Protein AF-A0A375G0P9-F1 (afdb_monomer_lite)

Secondary structure (DSSP, 8-state):
-----------------S-HHHHHHHHTT-------TTTSPPPHHHHHHHHHHTT--HHHHHTT-HHHHTTT----

Foldseek 3Di:
DDDDDDDPDDPPPPPPDPPVVCVVCVVVVHDDDDDPCVVDNDDPVVVVVVCVVVVHDPDVVVPPDVVCVVVVPDDD

Structure (mmCIF, N/CA/C/O backbone):
data_AF-A0A375G0P9-F1
#
_entry.id   AF-A0A375G0P9-F1
#
loop_
_atom_site.group_PDB
_atom_site.id
_atom_site.type_symbol
_atom_site.label_atom_id
_atom_site.label_alt_id
_atom_site.label_comp_id
_atom_site.label_asym_id
_atom_site.label_entity_id
_atom_site.label_seq_id
_atom_site.pdbx_PDB_ins_code
_atom_site.Cartn_x
_atom_site.Cartn_y
_atom_site.Cartn_z
_atom_site.occupancy
_atom_site.B_iso_or_equiv
_atom_site.auth_seq_id
_atom_site.auth_comp_id
_atom_site.auth_asym_id
_atom_site.auth_atom_id
_atom_site.pdbx_PDB_model_num
ATOM 1 N N . MET A 1 1 ? 38.328 -12.565 38.324 1.00 38.53 1 MET A N 1
ATOM 2 C CA . MET A 1 1 ? 37.657 -11.260 38.123 1.00 38.53 1 MET A CA 1
ATOM 3 C C . MET A 1 1 ? 36.834 -11.335 36.843 1.00 38.53 1 MET A C 1
ATOM 5 O O . MET A 1 1 ? 37.311 -11.880 35.861 1.00 38.53 1 MET A O 1
ATOM 9 N N . ARG A 1 2 ? 35.578 -10.878 36.920 1.00 39.78 2 ARG A N 1
ATOM 10 C CA . ARG A 1 2 ? 34.545 -10.824 35.863 1.00 39.78 2 ARG A CA 1
ATOM 11 C C . ARG A 1 2 ? 35.082 -10.036 34.644 1.00 39.78 2 ARG A C 1
ATOM 13 O O . ARG A 1 2 ? 35.867 -9.120 34.850 1.00 39.78 2 ARG A O 1
ATOM 20 N N . LYS A 1 3 ? 34.688 -10.291 33.392 1.00 41.09 3 LYS A N 1
ATOM 21 C CA . LYS A 1 3 ? 33.312 -10.210 32.878 1.00 41.09 3 LYS A CA 1
ATOM 22 C C . LYS A 1 3 ? 33.118 -11.084 31.628 1.00 41.09 3 LYS A C 1
ATOM 24 O O . LYS A 1 3 ? 33.920 -11.053 30.703 1.00 41.09 3 LYS A O 1
ATOM 29 N N . HIS A 1 4 ? 31.993 -11.795 31.630 1.00 48.31 4 HIS A N 1
ATOM 30 C CA . HIS A 1 4 ? 31.218 -12.182 30.453 1.00 48.31 4 HIS A CA 1
ATOM 31 C C . HIS A 1 4 ? 31.081 -11.015 29.473 1.00 48.31 4 HIS A C 1
ATOM 33 O O . HIS A 1 4 ? 31.045 -9.885 29.944 1.00 48.31 4 HIS A O 1
ATOM 39 N N . ASN A 1 5 ? 30.978 -11.307 28.172 1.00 40.75 5 ASN A N 1
ATOM 40 C CA . ASN A 1 5 ? 30.158 -10.616 27.162 1.00 40.75 5 ASN A CA 1
ATOM 41 C C . ASN A 1 5 ? 30.342 -11.397 25.846 1.00 40.75 5 ASN A C 1
ATOM 43 O O . ASN A 1 5 ? 31.386 -11.332 25.215 1.00 40.75 5 ASN A O 1
ATOM 47 N N . ALA A 1 6 ? 29.487 -12.379 25.585 1.00 43.97 6 ALA A N 1
ATOM 48 C CA . ALA A 1 6 ? 28.220 -12.191 24.881 1.00 43.97 6 ALA A CA 1
ATOM 49 C C . ALA A 1 6 ? 28.409 -12.297 23.361 1.00 43.97 6 ALA A C 1
ATOM 51 O O . ALA A 1 6 ? 28.915 -11.397 22.707 1.00 43.97 6 ALA A O 1
ATOM 52 N N . CYS A 1 7 ? 27.918 -13.421 22.841 1.00 37.66 7 CYS A N 1
ATOM 53 C CA . CYS A 1 7 ? 27.129 -13.460 21.620 1.00 37.66 7 CYS A CA 1
ATOM 54 C C . CYS A 1 7 ? 27.794 -12.860 20.372 1.00 37.66 7 CYS A C 1
ATOM 56 O O . CYS A 1 7 ? 27.512 -11.733 19.980 1.00 37.66 7 CYS A O 1
ATOM 58 N N . HIS A 1 8 ? 28.516 -13.707 19.638 1.00 40.91 8 HIS A N 1
ATOM 59 C CA . HIS A 1 8 ? 28.746 -13.575 18.191 1.00 40.91 8 HIS A CA 1
ATOM 60 C C . HIS A 1 8 ? 27.425 -13.774 17.398 1.00 40.91 8 HIS A C 1
ATOM 62 O O . HIS A 1 8 ? 27.357 -14.508 16.414 1.00 40.91 8 HIS A O 1
ATOM 68 N N . HIS A 1 9 ? 26.324 -13.185 17.873 1.00 44.47 9 HIS A N 1
ATOM 69 C CA . HIS A 1 9 ? 25.004 -13.320 17.278 1.00 44.47 9 HIS A CA 1
ATOM 70 C C . HIS A 1 9 ? 24.843 -12.257 16.195 1.00 44.47 9 HI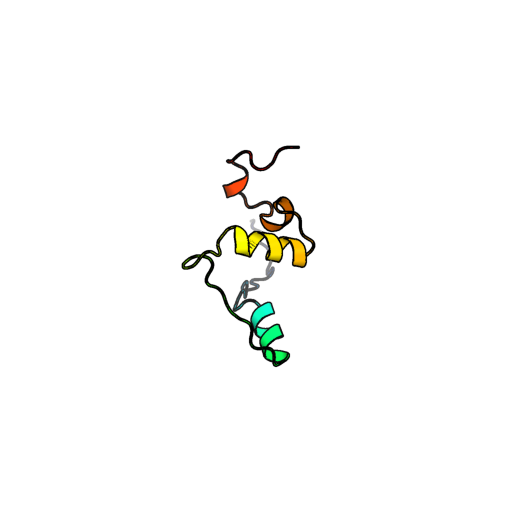S A C 1
ATOM 72 O O . HIS A 1 9 ? 24.521 -11.108 16.476 1.00 44.47 9 HIS A O 1
ATOM 78 N N . LEU A 1 10 ? 25.070 -12.691 14.957 1.00 45.03 10 LEU A N 1
ATOM 79 C CA . LEU A 1 10 ? 24.406 -12.172 13.767 1.00 45.03 10 LEU A CA 1
ATOM 80 C C . LEU A 1 10 ? 24.472 -10.646 13.605 1.00 45.03 10 LEU A C 1
ATOM 82 O O . LEU A 1 10 ? 23.461 -9.948 13.683 1.00 45.03 10 LEU A O 1
ATOM 86 N N . SER A 1 11 ? 25.637 -10.148 13.193 1.00 51.38 11 SER A N 1
ATOM 87 C CA . SER A 1 11 ? 25.672 -8.997 12.286 1.00 51.38 11 SER A CA 1
ATOM 88 C C . SER A 1 11 ? 25.084 -9.434 10.942 1.00 51.38 11 SER A C 1
ATOM 90 O O . SER A 1 11 ? 25.809 -9.622 9.971 1.00 51.38 11 SER A O 1
ATOM 92 N N . GLN A 1 12 ? 23.774 -9.680 10.887 1.00 51.66 12 GLN A N 1
ATOM 93 C CA . GLN A 1 12 ? 23.081 -9.741 9.612 1.00 51.66 12 GLN A CA 1
ATOM 94 C C . GLN A 1 12 ? 22.857 -8.293 9.181 1.00 51.66 12 GLN A C 1
ATOM 96 O O . GLN A 1 12 ? 22.069 -7.591 9.827 1.00 51.66 12 GLN A O 1
ATOM 101 N N . PRO A 1 13 ? 23.550 -7.806 8.134 1.00 45.50 13 PRO A N 1
ATOM 102 C CA . PRO A 1 13 ? 23.194 -6.526 7.560 1.00 45.50 13 PRO A CA 1
ATOM 103 C C . PRO A 1 13 ? 21.750 -6.685 7.100 1.00 45.50 13 PRO A C 1
ATOM 105 O O . PRO A 1 13 ? 21.424 -7.623 6.371 1.00 45.50 13 PRO A O 1
ATOM 108 N N . ARG A 1 14 ? 20.847 -5.832 7.592 1.00 46.84 14 ARG A N 1
ATOM 109 C CA . ARG A 1 14 ? 19.479 -5.807 7.078 1.00 46.84 14 ARG A CA 1
ATOM 110 C C . ARG A 1 14 ? 19.544 -5.279 5.656 1.00 46.84 14 ARG A C 1
ATOM 112 O O . ARG A 1 14 ? 19.376 -4.089 5.424 1.00 46.84 14 ARG A O 1
ATOM 119 N N . MET A 1 15 ? 19.815 -6.185 4.732 1.00 43.19 15 MET A N 1
ATOM 120 C CA . MET A 1 15 ? 19.772 -5.964 3.307 1.00 43.19 15 MET A CA 1
ATOM 121 C C . MET A 1 15 ? 18.301 -5.810 2.944 1.00 43.19 15 MET A C 1
ATOM 123 O O . MET A 1 15 ? 17.577 -6.778 2.726 1.00 43.19 15 MET A O 1
ATOM 127 N N . ARG A 1 16 ? 17.820 -4.571 3.001 1.00 54.00 16 ARG A N 1
ATOM 128 C CA . ARG A 1 16 ? 16.551 -4.188 2.392 1.00 54.00 16 ARG A CA 1
ATOM 129 C C . ARG A 1 16 ? 16.889 -3.437 1.114 1.00 54.00 16 ARG A C 1
ATOM 131 O O . ARG A 1 16 ? 16.555 -2.269 0.969 1.00 54.00 16 ARG A O 1
ATOM 138 N N . ASP A 1 17 ? 17.594 -4.117 0.224 1.00 54.50 17 ASP A N 1
ATOM 139 C CA . ASP A 1 17 ? 18.044 -3.531 -1.028 1.00 54.50 17 ASP A CA 1
ATOM 140 C C . ASP A 1 17 ? 17.065 -3.915 -2.122 1.00 54.50 17 ASP A C 1
ATOM 142 O O . ASP A 1 17 ? 16.969 -5.084 -2.491 1.00 54.50 17 ASP A O 1
ATOM 146 N N . VAL A 1 18 ? 16.351 -2.891 -2.606 1.00 57.28 18 VAL A N 1
ATOM 147 C CA . VAL A 1 18 ? 15.280 -2.943 -3.612 1.00 57.28 18 VAL A CA 1
ATOM 148 C C . VAL A 1 18 ? 14.108 -3.818 -3.134 1.00 57.28 18 VAL A C 1
ATOM 150 O O . VAL A 1 18 ? 14.314 -4.868 -2.529 1.00 57.28 18 VAL A O 1
ATOM 153 N N . PRO A 1 19 ? 12.831 -3.431 -3.319 1.00 62.81 19 PRO A N 1
ATOM 154 C CA . PRO A 1 19 ? 11.747 -4.346 -2.994 1.00 62.81 19 PRO A CA 1
ATOM 155 C C . PRO A 1 19 ? 11.979 -5.623 -3.795 1.00 62.81 19 PRO A C 1
ATOM 157 O O . PRO A 1 19 ? 11.900 -5.612 -5.021 1.00 62.81 19 PRO A O 1
ATOM 160 N N . HIS A 1 20 ? 12.296 -6.708 -3.092 1.00 69.19 20 HIS A N 1
ATOM 161 C CA . HIS A 1 20 ? 12.457 -8.047 -3.648 1.00 69.19 20 HIS A CA 1
ATOM 162 C C . HIS A 1 20 ? 11.318 -8.354 -4.638 1.00 69.19 20 HIS A C 1
ATOM 164 O O . HIS A 1 20 ? 11.545 -8.878 -5.720 1.00 69.19 20 HIS A O 1
ATOM 170 N N . THR A 1 21 ? 10.121 -7.846 -4.336 1.00 77.50 21 THR A N 1
ATOM 171 C CA . THR A 1 21 ? 8.936 -7.795 -5.194 1.00 77.50 21 THR A CA 1
ATOM 172 C C . THR A 1 21 ? 9.164 -7.193 -6.590 1.00 77.50 21 THR A C 1
ATOM 174 O O . THR A 1 21 ? 8.781 -7.813 -7.573 1.00 77.50 21 THR A O 1
ATOM 177 N N . LEU A 1 22 ? 9.787 -6.016 -6.725 1.00 82.88 22 LEU A N 1
ATOM 178 C CA . LEU A 1 22 ? 10.035 -5.388 -8.033 1.00 82.88 22 LEU A CA 1
ATOM 179 C C . LEU A 1 22 ? 10.997 -6.227 -8.880 1.00 82.88 22 LEU A C 1
ATOM 181 O O . LEU A 1 22 ? 10.786 -6.384 -10.081 1.00 82.88 22 LEU A O 1
ATOM 185 N N . ALA A 1 23 ? 12.028 -6.792 -8.246 1.00 82.12 23 ALA A N 1
ATOM 186 C CA . ALA A 1 23 ? 12.960 -7.694 -8.913 1.00 82.12 23 ALA A CA 1
ATOM 187 C C . ALA A 1 23 ? 12.261 -8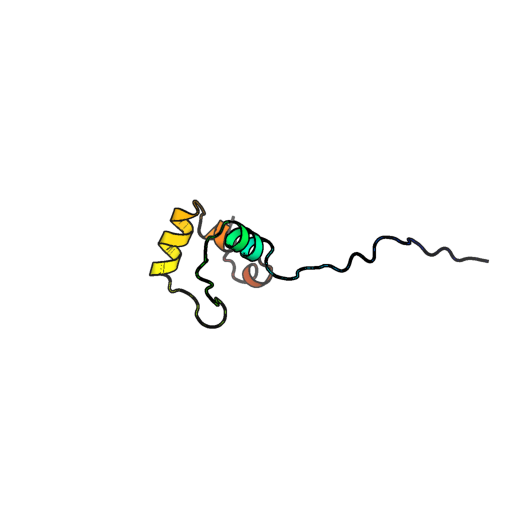.982 -9.379 1.00 82.12 23 ALA A C 1
ATOM 189 O O . ALA A 1 23 ? 12.473 -9.417 -10.507 1.00 82.12 23 ALA A O 1
ATOM 190 N N . MET A 1 24 ? 11.375 -9.551 -8.555 1.00 84.81 24 MET A N 1
ATOM 191 C CA . MET A 1 24 ? 10.581 -10.729 -8.919 1.00 84.81 24 MET A CA 1
ATOM 192 C C . MET A 1 24 ? 9.635 -10.458 -10.092 1.00 84.81 24 MET A C 1
ATOM 194 O O . MET A 1 24 ? 9.547 -11.283 -10.996 1.00 84.81 24 MET A O 1
ATOM 198 N N . ILE A 1 25 ? 8.957 -9.306 -10.104 1.00 84.25 25 ILE A N 1
ATOM 199 C CA . ILE A 1 25 ? 8.026 -8.943 -11.182 1.00 84.25 25 ILE A CA 1
ATOM 200 C C . ILE A 1 25 ? 8.778 -8.788 -12.512 1.00 84.25 25 ILE A C 1
ATOM 202 O O . ILE A 1 25 ? 8.374 -9.375 -13.513 1.00 84.25 25 ILE A O 1
ATOM 206 N N . ARG A 1 26 ? 9.925 -8.094 -12.505 1.00 84.56 26 ARG A N 1
ATOM 207 C CA . ARG A 1 26 ? 10.778 -7.952 -13.698 1.00 84.56 26 ARG A CA 1
ATOM 208 C C . ARG A 1 26 ? 11.354 -9.284 -14.171 1.00 84.56 26 ARG A C 1
ATOM 210 O O . ARG A 1 26 ? 11.402 -9.540 -15.367 1.00 84.56 26 ARG A O 1
ATOM 217 N N . ASN A 1 27 ? 11.744 -10.162 -13.247 1.00 83.00 27 ASN A N 1
ATOM 218 C CA . ASN A 1 27 ? 12.230 -11.501 -13.587 1.00 83.00 27 ASN A CA 1
ATOM 219 C C . ASN A 1 27 ? 11.140 -12.389 -14.216 1.00 83.00 27 ASN A C 1
ATOM 221 O O . ASN A 1 27 ? 11.453 -13.295 -14.980 1.00 83.00 27 ASN A O 1
ATOM 225 N N . ALA A 1 28 ? 9.862 -12.114 -13.940 1.00 86.62 28 ALA A N 1
ATOM 226 C CA . ALA A 1 28 ? 8.737 -12.746 -14.628 1.00 86.62 28 ALA A CA 1
ATOM 227 C C . ALA A 1 28 ? 8.466 -12.150 -16.030 1.00 86.62 28 ALA A C 1
ATOM 229 O O . ALA A 1 28 ? 7.495 -12.542 -16.675 1.00 86.62 28 ALA A O 1
ATOM 230 N N . GLY A 1 29 ? 9.293 -11.206 -16.502 1.00 87.44 29 GLY A N 1
ATOM 231 C CA . GLY A 1 29 ? 9.128 -10.521 -17.788 1.00 87.44 29 GLY A CA 1
ATOM 232 C C . GLY A 1 29 ? 7.993 -9.495 -17.806 1.00 87.44 29 GLY A C 1
ATOM 233 O O . GLY A 1 29 ? 7.581 -9.053 -18.876 1.00 87.44 29 GLY A O 1
ATOM 234 N N . ILE A 1 30 ? 7.461 -9.132 -16.637 1.00 86.38 30 ILE A N 1
ATOM 235 C CA . ILE A 1 30 ? 6.402 -8.135 -16.495 1.00 86.38 30 ILE A CA 1
ATOM 236 C C . ILE A 1 30 ? 7.074 -6.810 -16.156 1.00 86.38 30 ILE A C 1
ATOM 238 O O . ILE A 1 30 ? 7.802 -6.727 -15.171 1.00 86.38 30 ILE A O 1
ATOM 242 N N . GLU A 1 31 ? 6.805 -5.769 -16.940 1.00 83.31 31 GLU A N 1
ATOM 243 C CA . GLU A 1 31 ? 7.242 -4.407 -16.628 1.00 83.31 31 GLU A CA 1
ATOM 244 C C . GLU A 1 31 ? 6.179 -3.715 -15.760 1.00 83.31 31 GLU A C 1
ATOM 246 O O . GLU A 1 31 ? 5.109 -3.361 -16.266 1.00 83.31 31 GLU A O 1
ATOM 251 N N . PRO A 1 32 ? 6.407 -3.544 -14.442 1.00 83.69 32 PRO A N 1
ATOM 252 C CA . PRO A 1 32 ? 5.419 -2.928 -13.575 1.00 83.69 32 PRO A CA 1
ATOM 253 C C . PRO A 1 32 ? 5.456 -1.408 -13.701 1.00 83.69 32 PRO A C 1
ATOM 255 O O . PRO A 1 32 ? 6.520 -0.788 -13.732 1.00 83.69 32 PRO A O 1
ATOM 258 N N . ASN A 1 33 ? 4.278 -0.794 -13.653 1.00 85.19 33 ASN A N 1
ATOM 259 C CA . ASN A 1 33 ? 4.167 0.646 -13.480 1.00 85.19 33 ASN A CA 1
ATOM 260 C C . ASN A 1 33 ? 4.530 1.028 -12.033 1.00 85.19 33 ASN A C 1
ATOM 262 O O . ASN A 1 33 ? 3.794 0.705 -11.098 1.00 85.19 33 ASN A O 1
ATOM 266 N N . VAL A 1 34 ? 5.670 1.693 -11.838 1.00 84.50 34 VAL A N 1
ATOM 267 C CA . VAL A 1 34 ? 6.144 2.122 -10.514 1.00 84.50 34 VAL A CA 1
ATOM 268 C C . VAL A 1 34 ? 5.609 3.521 -10.216 1.00 84.50 34 VAL A C 1
ATOM 270 O O . VAL A 1 34 ? 5.969 4.482 -10.886 1.00 84.50 34 VAL A O 1
ATOM 273 N 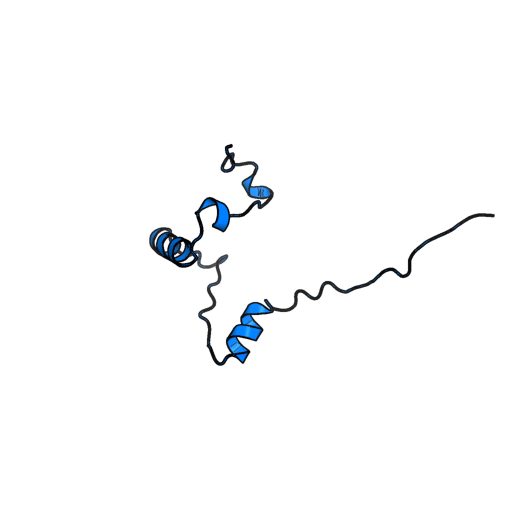N . ILE A 1 35 ? 4.763 3.639 -9.191 1.00 84.00 35 ILE A N 1
ATOM 274 C CA . ILE A 1 35 ? 4.165 4.914 -8.772 1.00 84.00 35 ILE A CA 1
ATOM 275 C C . ILE A 1 35 ? 4.907 5.449 -7.541 1.00 84.00 35 ILE A C 1
ATOM 277 O O . ILE A 1 35 ? 4.955 4.796 -6.495 1.00 84.00 35 ILE A O 1
ATOM 281 N N . GLU A 1 36 ? 5.456 6.662 -7.642 1.00 85.62 36 GLU A N 1
ATOM 282 C CA . GLU A 1 36 ? 6.091 7.364 -6.521 1.00 85.62 36 GLU A CA 1
ATOM 283 C C . GLU A 1 36 ? 5.047 7.982 -5.586 1.00 85.62 36 GLU A C 1
ATOM 285 O O . GLU A 1 36 ? 4.691 9.153 -5.692 1.00 85.62 36 GLU A O 1
ATOM 290 N N . TYR A 1 37 ? 4.576 7.201 -4.620 1.00 83.81 37 TYR A N 1
ATOM 291 C CA . TYR A 1 37 ? 3.498 7.606 -3.713 1.00 83.81 37 TYR A CA 1
ATOM 292 C C . TYR A 1 37 ? 3.803 8.840 -2.842 1.00 83.81 37 TYR A C 1
ATOM 294 O O . TYR A 1 37 ? 2.873 9.464 -2.336 1.00 83.81 37 TYR A O 1
ATOM 302 N N . LEU A 1 38 ? 5.079 9.187 -2.635 1.00 86.12 38 LEU A N 1
ATOM 303 C CA . LEU A 1 38 ? 5.466 10.381 -1.872 1.00 86.12 38 LEU A CA 1
ATOM 304 C C . LEU A 1 38 ? 5.350 11.667 -2.696 1.00 86.12 38 LEU A C 1
ATOM 306 O O . LEU A 1 38 ? 4.973 12.698 -2.147 1.00 86.12 38 LEU A O 1
ATOM 310 N N . ASN A 1 39 ? 5.666 11.598 -3.990 1.00 83.50 39 ASN A N 1
ATOM 311 C CA . ASN A 1 39 ? 5.691 12.761 -4.877 1.00 83.50 39 ASN A CA 1
ATOM 312 C C . ASN A 1 39 ? 4.369 12.928 -5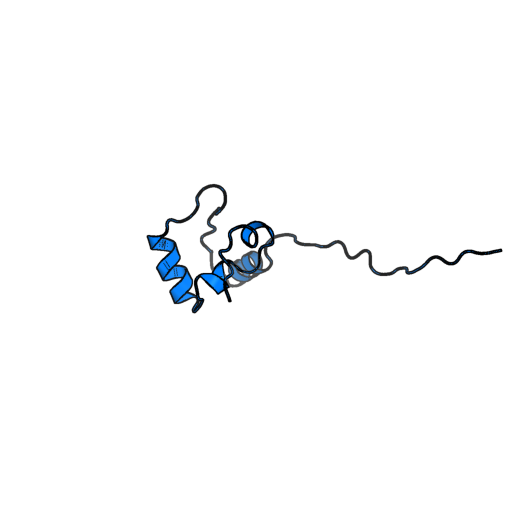.627 1.00 83.50 39 ASN A C 1
ATOM 314 O O . ASN A 1 39 ? 3.900 14.045 -5.826 1.00 83.50 39 ASN A O 1
ATOM 318 N N . MET A 1 40 ? 3.760 11.813 -6.026 1.00 85.81 40 MET A N 1
ATOM 319 C CA . MET A 1 40 ? 2.553 11.785 -6.838 1.00 85.81 40 MET A CA 1
ATOM 320 C C . MET A 1 40 ? 1.550 10.797 -6.232 1.00 85.81 40 MET A C 1
ATOM 322 O O . MET A 1 40 ? 1.368 9.686 -6.741 1.00 85.81 40 MET A O 1
ATOM 326 N N . PRO A 1 41 ? 0.928 11.162 -5.095 1.00 87.50 41 PRO A N 1
ATOM 327 C CA . PRO A 1 41 ? -0.047 10.300 -4.456 1.00 87.50 41 PRO A CA 1
ATOM 328 C C . PRO A 1 41 ? -1.265 10.119 -5.378 1.00 87.50 41 PRO A C 1
ATOM 330 O O . PRO A 1 41 ? -1.782 11.107 -5.907 1.00 87.50 41 PRO A O 1
ATOM 333 N N . PRO A 1 42 ? -1.747 8.881 -5.571 1.00 86.69 42 PRO A N 1
ATOM 334 C CA . PRO A 1 42 ? -2.980 8.638 -6.307 1.00 86.69 42 PRO A CA 1
ATOM 335 C C . PRO A 1 42 ? -4.177 9.244 -5.567 1.00 86.69 42 PRO A C 1
ATOM 337 O O . PRO A 1 42 ? -4.219 9.301 -4.334 1.00 86.69 42 PRO A O 1
ATOM 340 N N . ASP A 1 43 ? -5.169 9.691 -6.328 1.00 90.44 43 ASP A N 1
ATOM 341 C CA . ASP A 1 43 ? -6.381 10.284 -5.784 1.00 90.44 43 ASP A CA 1
ATOM 342 C C . ASP A 1 43 ? -7.331 9.215 -5.209 1.00 90.44 43 ASP A C 1
ATOM 344 O O . ASP A 1 43 ? -7.184 8.003 -5.404 1.00 90.44 43 ASP A O 1
ATOM 348 N N . ARG A 1 44 ? -8.358 9.667 -4.483 1.00 88.25 44 ARG A N 1
ATOM 349 C CA . ARG A 1 44 ? -9.311 8.768 -3.818 1.00 88.25 44 ARG A CA 1
ATOM 350 C C . ARG A 1 44 ? -10.102 7.904 -4.806 1.00 88.25 44 ARG A C 1
ATOM 352 O O . ARG A 1 44 ? -10.423 6.767 -4.454 1.00 88.25 44 ARG A O 1
ATOM 359 N N . GLN A 1 45 ? -10.439 8.423 -5.990 1.00 92.25 45 GLN A N 1
ATOM 360 C CA . GLN A 1 45 ? -11.222 7.675 -6.978 1.00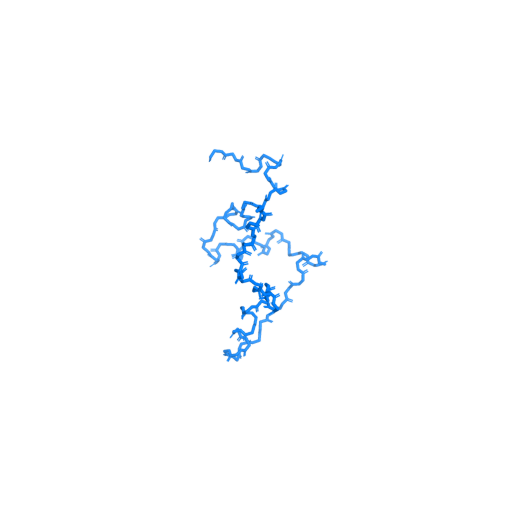 92.25 45 GLN A CA 1
ATO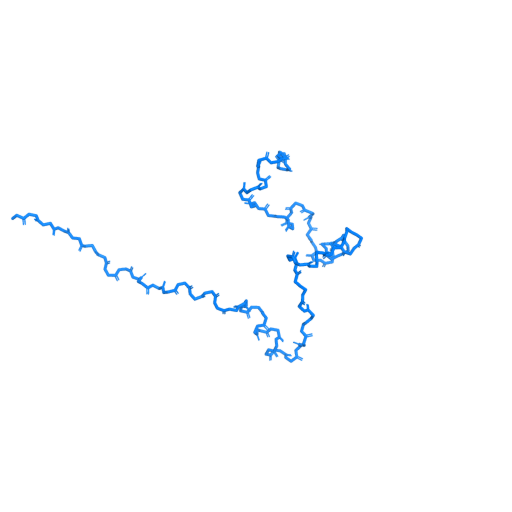M 361 C C . GLN A 1 45 ? -10.393 6.555 -7.608 1.00 92.25 45 GLN A C 1
ATOM 363 O O . GLN A 1 45 ? -10.956 5.515 -7.935 1.00 92.25 45 GLN A O 1
ATOM 368 N N . THR A 1 46 ? -9.069 6.721 -7.688 1.00 89.06 46 THR A N 1
ATOM 369 C CA . THR A 1 46 ? -8.136 5.664 -8.104 1.00 89.06 46 THR A CA 1
ATOM 370 C C . THR A 1 46 ? -7.859 4.657 -6.983 1.00 89.06 46 THR A C 1
ATOM 372 O O . THR A 1 46 ? -7.818 3.453 -7.222 1.00 89.06 46 THR A O 1
ATOM 375 N N . LEU A 1 47 ? -7.727 5.108 -5.731 1.00 90.25 47 LEU A N 1
ATOM 376 C CA . LEU A 1 47 ? -7.420 4.221 -4.600 1.00 90.25 47 LEU A CA 1
ATOM 377 C C . LEU A 1 47 ? -8.566 3.271 -4.216 1.00 90.25 47 LEU A C 1
ATOM 379 O O . LEU A 1 47 ? -8.311 2.133 -3.825 1.00 90.25 47 LEU A O 1
ATOM 383 N N . GLN A 1 48 ? -9.824 3.713 -4.306 1.00 91.38 48 GLN A N 1
ATOM 384 C CA . GLN A 1 48 ? -10.988 2.876 -3.982 1.00 91.38 48 GLN A CA 1
ATOM 385 C C . GLN A 1 48 ? -11.046 1.553 -4.768 1.00 91.38 48 GLN A C 1
ATOM 387 O O . GLN A 1 48 ? -11.141 0.503 -4.123 1.00 91.38 48 GLN A O 1
ATOM 392 N N . PRO A 1 49 ? -10.994 1.557 -6.115 1.00 92.69 49 PRO A N 1
ATOM 393 C CA . PRO A 1 49 ? -10.995 0.323 -6.888 1.00 92.69 49 PRO A CA 1
ATOM 394 C C . PRO A 1 49 ? -9.731 -0.499 -6.629 1.00 92.69 49 PRO A C 1
ATOM 396 O O . PRO A 1 49 ? -9.858 -1.693 -6.412 1.00 92.69 49 PRO A O 1
ATOM 399 N N . MET A 1 50 ? -8.547 0.115 -6.511 1.00 91.38 50 MET A N 1
ATOM 400 C CA . MET A 1 50 ? -7.306 -0.617 -6.209 1.00 91.38 50 MET A CA 1
ATOM 401 C C . MET A 1 50 ? -7.389 -1.434 -4.909 1.00 91.38 50 MET A C 1
ATOM 403 O O . MET A 1 50 ? -6.985 -2.593 -4.873 1.00 91.38 50 MET A O 1
ATOM 407 N N . ILE A 1 51 ? -7.935 -0.846 -3.839 1.00 91.94 51 ILE A N 1
ATOM 408 C CA . ILE A 1 51 ? -8.104 -1.529 -2.546 1.00 91.94 51 ILE A CA 1
ATOM 409 C C . ILE A 1 51 ? -9.131 -2.663 -2.657 1.00 91.94 51 ILE A C 1
ATOM 411 O O . ILE A 1 51 ? -8.914 -3.749 -2.115 1.00 91.94 51 ILE A O 1
ATOM 415 N N . ARG A 1 52 ? -10.233 -2.425 -3.381 1.00 92.56 52 ARG A N 1
ATOM 416 C CA . ARG A 1 52 ? -11.276 -3.430 -3.619 1.00 92.56 52 ARG A CA 1
ATOM 417 C C . ARG A 1 52 ? -10.749 -4.609 -4.431 1.00 92.56 52 ARG A C 1
ATOM 419 O O . ARG A 1 52 ? -11.011 -5.750 -4.070 1.00 92.56 52 ARG A O 1
ATOM 426 N N . ASP A 1 53 ? -10.012 -4.336 -5.499 1.00 92.44 53 ASP A N 1
ATOM 427 C CA . ASP A 1 53 ? -9.478 -5.351 -6.405 1.00 92.44 53 ASP A CA 1
ATOM 428 C C . ASP A 1 53 ? -8.378 -6.176 -5.711 1.00 92.44 53 ASP A C 1
ATOM 430 O O . ASP A 1 53 ? -8.228 -7.366 -5.978 1.00 92.44 53 ASP A O 1
ATOM 434 N N . ALA A 1 54 ? -7.684 -5.584 -4.732 1.00 90.62 54 ALA A N 1
ATOM 435 C CA . ALA A 1 54 ? -6.791 -6.294 -3.816 1.00 90.62 54 ALA A CA 1
ATOM 436 C C . ALA A 1 54 ? -7.526 -7.136 -2.748 1.00 90.62 54 ALA A C 1
ATOM 438 O O . ALA A 1 54 ? -6.874 -7.823 -1.961 1.00 90.62 54 ALA A O 1
ATOM 439 N N . GLY A 1 55 ? -8.862 -7.081 -2.677 1.00 92.50 55 GLY A N 1
ATOM 440 C CA . GLY A 1 55 ? -9.664 -7.801 -1.683 1.00 92.50 55 GLY A CA 1
ATOM 441 C C . GLY A 1 55 ? -9.481 -7.292 -0.249 1.00 92.50 55 GLY A C 1
ATOM 442 O O . GLY A 1 55 ? -9.739 -8.025 0.705 1.00 92.50 55 GLY A O 1
ATOM 443 N N . LEU A 1 56 ? -9.011 -6.052 -0.081 1.00 91.44 56 LEU A N 1
ATOM 444 C CA . LEU A 1 56 ? -8.714 -5.459 1.220 1.00 91.44 56 LEU A CA 1
ATOM 445 C C . LEU A 1 56 ? -9.814 -4.488 1.649 1.00 91.44 56 LEU A C 1
ATOM 447 O O . LEU A 1 56 ? -10.445 -3.805 0.845 1.00 91.44 56 LEU A O 1
ATOM 451 N N . THR A 1 57 ? -10.003 -4.354 2.958 1.00 89.06 57 THR A N 1
ATOM 452 C CA . THR A 1 57 ? -10.706 -3.195 3.520 1.00 89.06 57 THR A CA 1
ATOM 453 C C . THR A 1 57 ? -9.762 -1.993 3.602 1.00 89.06 57 THR A C 1
ATOM 455 O O . THR A 1 57 ? -8.548 -2.144 3.747 1.00 89.06 57 THR A O 1
ATOM 458 N N . VAL A 1 58 ? -10.311 -0.773 3.604 1.00 87.25 58 VAL A N 1
ATOM 459 C CA . VAL A 1 58 ? -9.518 0.466 3.767 1.00 87.25 58 VAL A CA 1
ATOM 460 C C . VAL A 1 58 ? -8.667 0.429 5.044 1.00 87.25 58 VAL A C 1
ATOM 462 O O . VAL A 1 58 ? -7.523 0.876 5.047 1.00 87.25 58 VAL A O 1
ATOM 465 N N . ARG A 1 59 ? -9.190 -0.164 6.126 1.00 84.88 59 ARG A N 1
ATOM 466 C CA . ARG A 1 59 ? -8.438 -0.374 7.370 1.00 84.88 59 ARG A CA 1
ATOM 467 C C . ARG A 1 59 ? -7.214 -1.262 7.153 1.00 84.88 59 ARG A C 1
ATOM 469 O O . ARG A 1 59 ? -6.138 -0.925 7.639 1.00 84.88 59 ARG A O 1
ATOM 476 N N . GLN A 1 60 ? -7.385 -2.392 6.471 1.00 87.19 60 GLN A N 1
ATOM 477 C CA . GLN A 1 60 ? -6.293 -3.331 6.203 1.00 87.19 60 GLN A CA 1
ATOM 478 C C . GLN A 1 60 ? -5.233 -2.711 5.288 1.00 87.19 60 GLN A C 1
ATOM 480 O O . GLN A 1 60 ? -4.050 -2.935 5.515 1.00 87.19 60 GLN A O 1
ATOM 485 N N . ALA A 1 61 ? -5.641 -1.877 4.325 1.00 87.06 61 ALA A N 1
ATOM 486 C CA . ALA A 1 61 ? -4.721 -1.176 3.430 1.00 87.06 61 ALA A CA 1
ATOM 487 C C . ALA A 1 61 ? -3.811 -0.160 4.155 1.00 87.06 61 ALA A C 1
ATOM 489 O O . ALA A 1 61 ? -2.660 0.012 3.767 1.00 87.06 61 ALA A O 1
ATOM 490 N N . ILE A 1 62 ? -4.297 0.499 5.216 1.00 83.94 62 ILE A N 1
ATOM 491 C CA . ILE A 1 62 ? -3.526 1.503 5.983 1.00 83.94 62 ILE A CA 1
ATOM 492 C C . ILE A 1 62 ? -2.578 0.847 7.009 1.00 83.94 62 ILE A C 1
ATOM 494 O O . ILE A 1 62 ? -1.558 1.431 7.382 1.00 83.94 62 ILE A O 1
ATOM 498 N N . GLY A 1 63 ? -2.886 -0.374 7.458 1.00 81.12 63 GLY A N 1
ATOM 499 C CA . GLY A 1 63 ? -2.098 -1.093 8.462 1.00 81.12 63 GLY A CA 1
ATOM 500 C C . GLY A 1 63 ? -2.037 -0.385 9.826 1.00 81.12 63 GLY A C 1
ATOM 501 O O . GLY A 1 63 ? -2.736 0.595 10.086 1.00 81.12 63 GLY A O 1
ATOM 502 N N . SER A 1 64 ? -1.191 -0.887 10.733 1.00 71.50 64 SER A N 1
ATOM 503 C CA . SER A 1 64 ? -0.997 -0.324 12.081 1.00 71.50 64 SER A CA 1
ATOM 504 C C . SER A 1 64 ? 0.243 0.575 12.157 1.00 71.50 64 SER A C 1
ATOM 506 O O . SER A 1 64 ? 1.125 0.380 12.999 1.00 71.50 64 SER A O 1
ATOM 508 N N . MET A 1 65 ? 0.371 1.539 11.245 1.00 65.75 65 MET A N 1
ATOM 509 C CA . MET A 1 65 ? 1.501 2.470 11.299 1.00 65.75 65 MET A CA 1
ATOM 510 C C . MET A 1 65 ? 1.418 3.304 12.601 1.00 65.75 65 MET A C 1
ATOM 512 O O . MET A 1 65 ? 0.367 3.899 12.863 1.00 65.75 65 MET A O 1
ATOM 516 N N . PRO A 1 66 ? 2.499 3.434 13.399 1.00 64.75 66 PRO A N 1
ATOM 517 C CA . PRO A 1 66 ? 2.452 4.099 14.711 1.00 64.75 66 PRO A CA 1
ATOM 518 C C . PRO A 1 66 ? 1.939 5.545 14.663 1.00 64.75 66 PRO A C 1
ATOM 520 O O . PRO A 1 66 ? 1.219 5.990 15.552 1.00 64.75 66 PRO A O 1
ATOM 523 N N . ARG A 1 67 ? 2.250 6.268 13.580 1.00 66.25 67 ARG A N 1
ATOM 524 C CA . ARG A 1 67 ? 1.852 7.671 13.379 1.00 66.25 67 ARG A CA 1
ATOM 525 C C . ARG A 1 67 ? 0.372 7.848 13.036 1.00 66.25 67 ARG A C 1
ATOM 527 O O . ARG A 1 67 ? -0.137 8.957 13.103 1.00 66.25 67 ARG A O 1
ATOM 534 N N . TYR A 1 68 ? -0.318 6.769 12.680 1.00 67.06 68 TYR A N 1
ATOM 535 C CA . TYR A 1 68 ? -1.748 6.772 12.391 1.00 67.06 68 TYR A CA 1
ATOM 536 C C . TYR A 1 68 ? -2.597 6.418 13.621 1.00 67.06 68 TYR A C 1
ATOM 538 O O . TYR A 1 68 ? -3.754 6.826 13.694 1.00 67.06 68 TYR A O 1
ATOM 546 N N . GLY A 1 69 ? -2.015 5.770 14.638 1.00 62.31 69 GLY A N 1
ATOM 547 C CA . GLY A 1 69 ? -2.704 5.454 15.897 1.00 62.31 69 GLY A CA 1
ATOM 548 C C . GLY A 1 69 ? -3.163 6.692 16.680 1.00 62.31 69 GLY A C 1
ATOM 549 O O . GLY A 1 69 ? -4.225 6.668 17.296 1.00 62.31 69 GLY A O 1
ATOM 550 N N . GLN A 1 70 ? -2.425 7.805 16.586 1.00 62.00 70 GLN A N 1
ATOM 551 C CA . GLN A 1 70 ? -2.780 9.072 17.243 1.00 62.00 70 GLN A CA 1
ATOM 552 C C . GLN A 1 70 ? -4.042 9.739 16.667 1.00 62.00 70 GLN A C 1
ATOM 554 O O . GLN A 1 70 ? -4.650 10.570 17.332 1.00 62.00 70 GLN A O 1
ATOM 559 N N . PHE A 1 71 ? -4.444 9.399 15.437 1.00 65.88 71 PHE A N 1
ATOM 560 C CA . PHE A 1 71 ? -5.549 10.068 14.741 1.00 65.88 71 PHE A CA 1
ATOM 561 C C . PHE A 1 71 ? -6.915 9.420 14.994 1.00 65.88 71 PHE A C 1
ATOM 563 O O . PHE A 1 71 ? -7.853 9.680 14.247 1.00 65.88 71 PHE A O 1
ATOM 570 N N . ALA A 1 72 ? -7.036 8.557 16.012 1.00 60.03 72 ALA A N 1
ATOM 571 C CA . ALA A 1 72 ? -8.260 7.816 16.341 1.00 60.03 72 ALA A CA 1
ATOM 572 C C . ALA A 1 72 ? -8.890 7.085 15.139 1.00 60.03 72 ALA A C 1
ATOM 574 O O . ALA A 1 72 ? -10.049 6.672 15.188 1.00 60.03 72 ALA A O 1
ATOM 575 N N . ILE A 1 73 ? -8.126 6.894 14.054 1.00 66.56 73 ILE A N 1
ATOM 576 C CA . ILE A 1 73 ? -8.609 6.163 12.896 1.00 66.56 73 ILE A CA 1
ATOM 577 C C . ILE A 1 73 ? -8.819 4.714 13.275 1.00 66.56 73 ILE A C 1
ATOM 579 O O . ILE A 1 73 ? -9.702 4.123 12.680 1.00 66.56 73 ILE A O 1
ATOM 583 N N . THR A 1 74 ? -8.114 4.163 14.270 1.00 54.53 74 THR A N 1
ATOM 584 C CA . THR A 1 74 ? -8.422 2.911 14.985 1.00 54.53 74 THR A CA 1
ATOM 585 C C . THR A 1 74 ? -9.523 3.113 16.025 1.00 54.53 74 THR A C 1
ATOM 587 O O . THR A 1 74 ? -9.269 3.681 17.083 1.00 54.53 74 THR A O 1
ATOM 590 N N . ARG A 1 75 ? -10.733 2.607 15.764 1.00 48.19 75 ARG A N 1
ATOM 591 C CA . ARG A 1 75 ? -11.764 2.437 16.793 1.00 48.19 75 ARG A CA 1
ATOM 592 C C . ARG A 1 75 ? -12.360 1.032 16.687 1.00 48.19 75 ARG A C 1
ATOM 594 O O . ARG A 1 75 ? -12.782 0.678 15.590 1.00 48.19 75 ARG A O 1
ATOM 601 N N . ALA A 1 76 ? -12.342 0.353 17.842 1.00 47.75 76 ALA A N 1
ATOM 602 C CA . ALA A 1 76 ? -12.906 -0.953 18.220 1.00 47.75 76 ALA A CA 1
ATOM 603 C C . ALA A 1 76 ? -12.523 -2.154 17.342 1.00 47.75 76 ALA A C 1
ATOM 605 O O . ALA A 1 76 ? -12.998 -2.241 16.191 1.00 47.75 76 ALA A O 1
#

Radius of gyration: 20.3 Å; chains: 1; bounding box: 51×26×56 Å

Organism: NCBI:txid96344

Sequence (76 aa):
MRKHNACHHLSQPRMRDVPHTLAMIRNAGIEPNVIEYLNMPPDRQTLQPMIRDAGLTVRQAIGSMPRYGQFAITRA

pLDDT: mean 72.32, std 18.19, range [37.66, 92.69]